Protein AF-A0A4Y9QRP1-F1 (afdb_monomer)

Solvent-accessible surface area (backbone atoms only — not comparable to full-atom values): 5212 Å² total; per-residue (Å²): 133,82,78,76,77,72,73,51,68,66,58,58,52,50,52,53,52,46,52,51,50,36,51,51,28,51,50,51,19,53,52,24,44,49,48,22,54,42,27,75,75,46,73,35,66,85,55,92,62,79,80,53,78,89,50,36,82,82,44,67,90,49,55,58,44,53,49,57,22,51,49,26,43,54,51,17,52,50,26,51,52,52,30,52,51,43,55,54,52,61,72,78,106

Foldseek 3Di:
DPPPCPVPVVNVVVLVVLVVLLVVLLVLLVVLLVVLVVLVVPPCVPPPADDDPVCCVVCVVDDRSVVSSVVSNVSSVVSVVVSVVSVVVSVVD

Sequence (93 aa):
MKETQILDPGQKLGKVVVKLAQLLFATFSVLLFLLAYLGNRGLFQDWNIKIEPEFSWFLSSYQPHQVVTLFCIIAGIKFLLLLGIMVWIDRDI

Mean predicted aligned error: 7.78 Å

Organism: NCBI:txid2562278

pLDDT: mean 85.37, std 12.63, range [41.25, 97.0]

Secondary structure (DSSP, 8-state):
--------HHHHHHHHHHHHHHHHHHHHHHHHHHHHHHHHTTTTTT------GGGHHHHTTS-HHHHHHHHHHHHHHHHHHHHHHHHHHHHH-

Structure (mmCIF, N/CA/C/O backbone):
data_AF-A0A4Y9QRP1-F1
#
_entry.id   AF-A0A4Y9QRP1-F1
#
loop_
_atom_site.group_PDB
_atom_site.id
_atom_site.type_symbol
_atom_site.label_atom_id
_atom_site.label_alt_id
_atom_site.label_comp_id
_atom_site.label_asym_id
_atom_site.label_entity_id
_atom_site.label_seq_id
_atom_site.pdbx_PDB_ins_code
_atom_site.Cartn_x
_atom_site.Cartn_y
_atom_site.Cartn_z
_atom_site.occupancy
_atom_site.B_iso_or_equiv
_atom_site.auth_seq_id
_atom_site.auth_comp_id
_atom_site.auth_asym_id
_atom_site.auth_atom_id
_atom_site.pdbx_PDB_model_num
ATOM 1 N N . MET A 1 1 ? 22.354 7.144 -41.712 1.00 41.25 1 MET A N 1
ATOM 2 C CA . MET A 1 1 ? 22.928 6.201 -40.731 1.00 41.25 1 MET A CA 1
ATOM 3 C C . MET A 1 1 ? 21.825 5.849 -39.751 1.00 41.25 1 MET A C 1
ATOM 5 O O . MET A 1 1 ? 21.461 6.689 -38.946 1.00 41.25 1 MET A O 1
ATOM 9 N N . LYS A 1 2 ? 21.191 4.681 -39.903 1.00 43.28 2 LYS A N 1
ATOM 10 C CA . LYS A 1 2 ? 20.298 4.154 -38.867 1.00 43.28 2 LYS A CA 1
ATOM 11 C C . LYS A 1 2 ? 21.224 3.582 -37.807 1.00 43.28 2 LYS A C 1
ATOM 13 O O . LYS A 1 2 ? 21.767 2.503 -38.023 1.00 43.28 2 LYS A O 1
ATOM 18 N N . GLU A 1 3 ? 21.482 4.349 -36.751 1.00 45.34 3 GLU A N 1
ATOM 19 C CA . GLU A 1 3 ? 22.059 3.789 -35.536 1.00 45.34 3 GLU A CA 1
ATOM 20 C C . GLU A 1 3 ? 21.195 2.595 -35.163 1.00 45.34 3 GLU A C 1
ATOM 22 O O . GLU A 1 3 ? 19.999 2.706 -34.888 1.00 45.34 3 GLU A O 1
ATOM 27 N N . THR A 1 4 ? 21.794 1.420 -35.253 1.00 46.84 4 THR A N 1
ATOM 28 C CA . THR A 1 4 ? 21.316 0.247 -34.560 1.00 46.84 4 THR A CA 1
ATOM 29 C C . THR A 1 4 ? 21.254 0.627 -33.087 1.00 46.84 4 THR A C 1
ATOM 31 O O . THR A 1 4 ? 22.257 0.539 -32.384 1.00 46.84 4 THR A O 1
ATOM 34 N N . GLN A 1 5 ? 20.075 1.050 -32.623 1.00 51.94 5 GLN A N 1
ATOM 35 C CA . GLN A 1 5 ? 19.638 0.814 -31.255 1.00 51.94 5 GLN A CA 1
ATOM 36 C C . GLN A 1 5 ? 19.677 -0.702 -31.063 1.00 51.94 5 GLN A C 1
ATOM 38 O O . GLN A 1 5 ? 18.674 -1.407 -31.181 1.00 51.94 5 GLN A O 1
ATOM 43 N N . ILE A 1 6 ? 20.874 -1.229 -30.826 1.00 55.06 6 ILE A N 1
ATOM 44 C CA . ILE A 1 6 ? 21.041 -2.481 -30.120 1.00 55.06 6 ILE A CA 1
ATOM 45 C C . ILE A 1 6 ? 20.490 -2.143 -28.738 1.00 55.06 6 ILE A C 1
ATOM 47 O O . ILE A 1 6 ? 21.207 -1.613 -27.900 1.00 55.06 6 ILE A O 1
ATOM 51 N N . LEU A 1 7 ? 19.172 -2.298 -28.555 1.00 56.47 7 LEU A N 1
ATOM 52 C CA . LEU A 1 7 ? 18.559 -2.224 -27.237 1.00 56.47 7 LEU A CA 1
ATOM 53 C C . LEU A 1 7 ? 19.306 -3.244 -26.393 1.00 56.47 7 LEU A C 1
ATOM 55 O O . LEU A 1 7 ? 19.157 -4.450 -26.625 1.00 56.47 7 LEU A O 1
ATOM 59 N N . ASP A 1 8 ? 20.116 -2.741 -25.471 1.00 69.69 8 ASP A N 1
ATOM 60 C CA . ASP A 1 8 ? 20.918 -3.559 -24.588 1.00 69.69 8 ASP A CA 1
ATOM 61 C C . ASP A 1 8 ? 19.956 -4.520 -23.868 1.00 69.69 8 ASP A C 1
ATOM 63 O O . ASP A 1 8 ? 18.958 -4.063 -23.288 1.00 69.69 8 ASP A O 1
ATOM 67 N N . PRO A 1 9 ? 20.145 -5.849 -23.946 1.00 73.88 9 PRO A N 1
ATOM 68 C CA . PRO A 1 9 ? 19.232 -6.809 -23.329 1.00 73.88 9 PRO A CA 1
ATOM 69 C C . PRO A 1 9 ? 18.973 -6.502 -21.847 1.00 73.88 9 PRO A C 1
ATOM 71 O O . PRO A 1 9 ? 17.864 -6.727 -21.358 1.00 73.88 9 PRO A O 1
ATOM 74 N N . GLY A 1 10 ? 19.958 -5.907 -21.162 1.00 76.75 10 GLY A N 1
ATOM 75 C CA . GLY A 1 10 ? 19.835 -5.421 -19.789 1.00 76.75 10 GLY A CA 1
ATOM 76 C C . GLY A 1 10 ? 18.804 -4.302 -19.607 1.00 76.75 10 GLY A C 1
ATOM 77 O O . GLY A 1 10 ? 18.037 -4.340 -18.647 1.00 76.75 10 GLY A O 1
ATOM 78 N N . GLN A 1 11 ? 18.702 -3.354 -20.543 1.00 78.69 11 GLN A N 1
ATOM 79 C CA . GLN A 1 11 ? 17.703 -2.277 -20.488 1.00 78.69 11 GLN A CA 1
ATOM 80 C C . GLN A 1 11 ? 16.281 -2.814 -20.691 1.00 78.69 11 GLN A C 1
ATOM 82 O O . GLN A 1 11 ? 15.360 -2.436 -19.965 1.00 78.69 11 GLN A O 1
ATOM 87 N N . LYS A 1 12 ? 16.094 -3.761 -21.622 1.00 81.50 12 LYS A N 1
ATOM 88 C CA . LYS A 1 12 ? 14.798 -4.438 -21.818 1.00 81.50 12 LYS A CA 1
ATOM 89 C C . LYS A 1 12 ? 14.367 -5.204 -20.569 1.00 81.50 12 LYS A C 1
ATOM 91 O O . LYS A 1 12 ? 13.205 -5.116 -20.174 1.00 81.50 12 LYS A O 1
ATOM 96 N N . LEU A 1 13 ? 15.293 -5.934 -19.945 1.00 83.94 13 LEU A N 1
ATOM 97 C CA . LEU A 1 13 ? 15.019 -6.685 -18.723 1.00 83.94 13 LEU A CA 1
ATOM 98 C C . LEU A 1 13 ? 14.674 -5.744 -17.557 1.00 83.94 13 LEU A C 1
ATOM 100 O O . LEU A 1 13 ? 13.680 -5.965 -16.868 1.00 83.94 13 LEU A O 1
ATOM 104 N N . GLY A 1 14 ? 15.438 -4.659 -17.389 1.00 86.06 14 GLY A N 1
ATOM 105 C CA . GLY A 1 14 ? 15.181 -3.630 -16.379 1.00 86.06 14 GLY A CA 1
ATOM 106 C C . GLY A 1 14 ? 13.792 -3.010 -16.523 1.00 86.06 14 GLY A C 1
ATOM 107 O O . GLY A 1 14 ? 13.050 -2.930 -15.545 1.00 86.06 14 GLY A O 1
ATOM 108 N N . LYS A 1 15 ? 13.380 -2.684 -17.753 1.00 88.44 15 LYS A N 1
ATOM 109 C CA . LYS A 1 15 ? 12.043 -2.142 -18.028 1.00 88.44 15 LYS A CA 1
ATOM 110 C C . LYS A 1 15 ? 10.928 -3.116 -17.639 1.00 88.44 15 LYS A C 1
ATOM 112 O O . LYS A 1 15 ? 9.950 -2.718 -17.012 1.00 88.44 15 LYS A O 1
ATOM 117 N N . VAL A 1 16 ? 11.084 -4.407 -17.945 1.00 91.19 16 VAL A N 1
ATOM 118 C CA . VAL A 1 16 ? 10.117 -5.445 -17.543 1.00 91.19 16 VAL A CA 1
ATOM 119 C C . VAL A 1 16 ? 10.021 -5.555 -16.020 1.00 91.19 16 VAL A C 1
ATOM 121 O O . 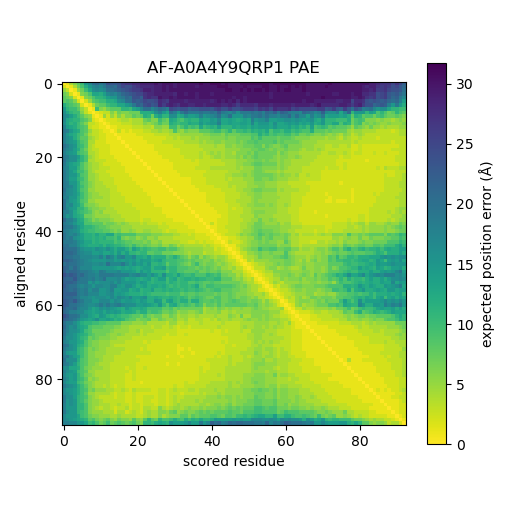VAL A 1 16 ? 8.915 -5.594 -15.483 1.00 91.19 16 VAL A O 1
ATOM 124 N N . VAL A 1 17 ? 11.154 -5.548 -15.313 1.00 91.25 17 VAL A N 1
ATOM 125 C CA . VAL A 1 17 ? 11.181 -5.595 -13.842 1.00 91.25 17 VAL A CA 1
ATOM 126 C C . VAL A 1 17 ? 10.472 -4.382 -13.239 1.00 91.25 17 VAL A C 1
ATOM 128 O O . VAL A 1 17 ? 9.648 -4.542 -12.340 1.00 91.25 17 VAL A O 1
ATOM 131 N N . VAL A 1 18 ? 10.722 -3.182 -13.767 1.00 92.50 18 VAL A N 1
ATOM 132 C CA . VAL A 1 18 ? 10.056 -1.959 -13.299 1.00 92.50 18 VAL A CA 1
ATOM 133 C C . VAL A 1 18 ? 8.549 -2.024 -13.549 1.00 92.50 18 VAL A C 1
ATOM 135 O O . VAL A 1 18 ? 7.772 -1.716 -12.646 1.00 92.50 18 VAL A O 1
ATOM 138 N N . LYS A 1 19 ? 8.102 -2.504 -14.717 1.00 93.31 19 LYS A N 1
ATOM 139 C CA . LYS A 1 19 ? 6.669 -2.705 -14.995 1.00 93.31 19 LYS A CA 1
ATOM 140 C C . LYS A 1 19 ? 6.018 -3.720 -14.052 1.00 93.31 19 LYS A C 1
ATOM 142 O O . LYS A 1 19 ? 4.901 -3.485 -13.592 1.00 93.31 19 LYS A O 1
ATOM 147 N N . LEU A 1 20 ? 6.703 -4.816 -13.725 1.00 94.31 20 LEU A N 1
ATOM 148 C CA . LEU A 1 20 ? 6.211 -5.796 -12.751 1.00 94.31 20 LEU A CA 1
ATOM 149 C C . LEU A 1 20 ? 6.105 -5.191 -11.345 1.00 94.31 20 LEU A C 1
ATOM 151 O O . LEU A 1 20 ? 5.095 -5.387 -10.672 1.00 94.31 20 LEU A O 1
ATOM 155 N N . ALA A 1 21 ? 7.095 -4.402 -10.922 1.00 93.06 21 ALA A N 1
ATOM 156 C CA . ALA A 1 21 ? 7.046 -3.688 -9.649 1.00 93.06 21 ALA A CA 1
ATOM 157 C C . ALA A 1 21 ? 5.886 -2.676 -9.602 1.00 93.06 21 ALA A C 1
ATOM 159 O O . ALA A 1 21 ? 5.147 -2.641 -8.618 1.00 93.06 21 ALA A O 1
ATOM 160 N N . GLN A 1 22 ? 5.667 -1.907 -10.678 1.00 94.38 22 GLN A N 1
ATOM 161 C CA . GLN A 1 22 ? 4.526 -0.988 -10.802 1.00 94.38 22 GLN A CA 1
ATOM 162 C C . GLN A 1 22 ? 3.191 -1.731 -10.657 1.00 94.38 22 GLN A C 1
ATOM 164 O O . GLN A 1 22 ? 2.328 -1.293 -9.897 1.00 94.38 22 GLN A O 1
ATOM 169 N N . LEU A 1 23 ? 3.030 -2.870 -11.341 1.00 96.50 23 LEU A N 1
ATOM 170 C CA . LEU A 1 23 ? 1.817 -3.686 -11.259 1.00 96.50 23 LEU A CA 1
ATOM 171 C C . LEU A 1 23 ? 1.570 -4.198 -9.833 1.00 96.50 23 LEU A C 1
ATOM 173 O O . LEU A 1 23 ? 0.445 -4.123 -9.332 1.00 96.50 23 LEU A O 1
ATOM 177 N N . LEU A 1 24 ? 2.616 -4.690 -9.167 1.00 95.56 24 LEU A N 1
ATOM 178 C CA . LEU A 1 24 ? 2.523 -5.168 -7.789 1.00 95.56 24 LEU A CA 1
ATOM 179 C C . LEU A 1 24 ? 2.137 -4.037 -6.833 1.00 95.56 24 LEU A C 1
ATOM 181 O O . LEU A 1 24 ? 1.201 -4.198 -6.053 1.00 95.56 24 LEU A O 1
ATOM 185 N N . PHE A 1 25 ? 2.789 -2.875 -6.919 1.00 95.25 25 PHE A N 1
ATOM 186 C CA . PHE A 1 25 ? 2.464 -1.730 -6.065 1.00 95.25 25 PHE A CA 1
ATOM 187 C C . PHE A 1 25 ? 1.050 -1.201 -6.301 1.00 95.25 25 PHE A C 1
ATOM 189 O O . PHE A 1 25 ? 0.352 -0.906 -5.330 1.00 95.25 25 PHE A O 1
ATOM 196 N N . ALA A 1 26 ? 0.594 -1.143 -7.555 1.00 95.00 26 ALA A N 1
ATOM 197 C CA . ALA A 1 26 ? -0.783 -0.773 -7.877 1.00 95.00 26 ALA A CA 1
ATOM 198 C C . ALA A 1 26 ? -1.774 -1.741 -7.221 1.00 95.00 26 ALA A C 1
ATOM 200 O O . ALA A 1 26 ? -2.713 -1.320 -6.547 1.00 95.00 26 ALA A O 1
ATOM 201 N N . THR A 1 27 ? -1.525 -3.043 -7.370 1.00 96.88 27 THR A N 1
ATOM 202 C CA . THR A 1 27 ? -2.396 -4.097 -6.842 1.00 96.88 27 THR A CA 1
ATOM 203 C C . THR A 1 27 ? -2.454 -4.054 -5.316 1.00 96.88 27 THR A C 1
ATOM 205 O O . THR A 1 27 ? -3.544 -4.044 -4.746 1.00 96.88 27 THR A O 1
ATOM 208 N N . PHE A 1 28 ? -1.305 -3.957 -4.639 1.00 94.94 28 PHE A N 1
ATOM 209 C CA . PHE A 1 28 ? -1.262 -3.848 -3.179 1.00 94.94 28 PHE A CA 1
ATOM 210 C C . PHE A 1 28 ? -1.932 -2.577 -2.670 1.00 94.94 28 PHE A C 1
ATOM 212 O O . PHE A 1 28 ? -2.658 -2.632 -1.681 1.00 94.94 28 PHE A O 1
ATOM 219 N N . SER A 1 29 ? -1.746 -1.449 -3.357 1.00 96.75 29 SER A N 1
ATOM 220 C CA . SER A 1 29 ? -2.417 -0.203 -2.995 1.00 96.75 29 SER A CA 1
ATOM 221 C C . SER A 1 29 ? -3.940 -0.347 -3.057 1.00 96.75 29 SER A C 1
ATOM 223 O O . SER A 1 29 ? -4.625 -0.048 -2.079 1.00 96.75 29 SER A O 1
ATOM 225 N N . VAL A 1 30 ? -4.473 -0.891 -4.157 1.00 96.75 30 VAL A N 1
ATOM 226 C CA . VAL A 1 30 ? -5.917 -1.129 -4.320 1.00 96.75 30 VAL A CA 1
ATOM 227 C C . VAL A 1 30 ? -6.449 -2.078 -3.249 1.00 96.75 30 VAL A C 1
ATOM 229 O O . VAL A 1 30 ? -7.469 -1.783 -2.630 1.00 96.75 30 VAL A O 1
ATOM 232 N N . LEU A 1 31 ? -5.752 -3.187 -2.984 1.00 97.00 31 LEU A N 1
ATOM 233 C CA . LEU A 1 31 ? -6.152 -4.142 -1.948 1.00 97.00 31 LEU A CA 1
ATOM 234 C C . LEU A 1 31 ? -6.188 -3.501 -0.557 1.00 97.00 31 LEU A C 1
ATOM 236 O O . LEU A 1 31 ? -7.120 -3.742 0.205 1.00 97.00 31 LEU A O 1
ATOM 240 N N . LEU A 1 32 ? -5.216 -2.651 -0.229 1.00 96.19 32 LEU A N 1
ATOM 241 C CA . LEU A 1 32 ? -5.165 -1.961 1.060 1.00 96.19 32 LEU A CA 1
ATOM 242 C C . LEU A 1 32 ? -6.258 -0.904 1.201 1.00 96.19 32 LEU A C 1
ATOM 244 O O . LEU A 1 32 ? -6.867 -0.807 2.265 1.00 96.19 32 LEU A O 1
ATOM 248 N N . PHE A 1 33 ? -6.562 -0.153 0.142 1.00 96.06 33 PHE A N 1
ATOM 249 C CA . PHE A 1 33 ? -7.698 0.768 0.159 1.00 96.06 33 PHE A CA 1
ATOM 250 C C . PHE A 1 33 ? -9.036 0.031 0.244 1.00 96.06 33 PHE A C 1
ATOM 252 O O . PHE A 1 33 ? -9.937 0.487 0.946 1.00 96.06 33 PHE A O 1
ATOM 259 N N . LEU A 1 34 ? -9.158 -1.133 -0.398 1.00 96.12 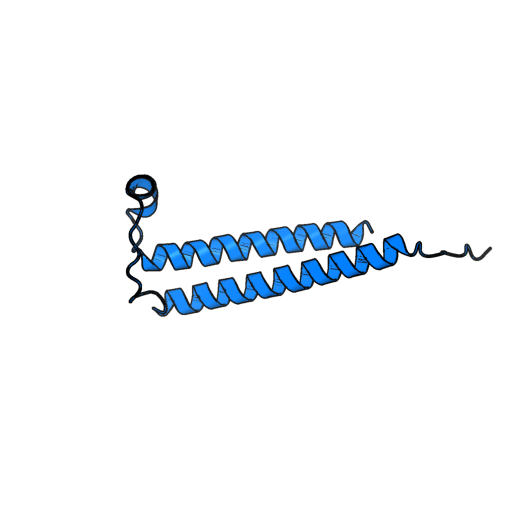34 LEU A N 1
ATOM 260 C CA . LEU A 1 34 ? -10.328 -1.995 -0.260 1.00 96.12 34 LEU A CA 1
ATOM 261 C C . LEU A 1 34 ? -10.471 -2.518 1.177 1.00 96.12 34 LEU A C 1
ATOM 263 O O . LEU A 1 34 ? -11.560 -2.458 1.744 1.00 96.12 34 LEU A O 1
ATOM 267 N N . LEU A 1 35 ? -9.379 -2.972 1.797 1.00 94.56 35 LEU A N 1
ATOM 268 C CA . LEU A 1 35 ? -9.369 -3.390 3.201 1.00 94.56 35 LEU A CA 1
ATOM 269 C C . LEU A 1 35 ? -9.694 -2.233 4.144 1.00 94.56 35 LEU A C 1
ATOM 271 O O . LEU A 1 35 ? -10.445 -2.428 5.092 1.00 94.56 35 LEU A O 1
ATOM 275 N N . ALA A 1 36 ? -9.198 -1.027 3.873 1.00 94.50 36 ALA A N 1
ATOM 276 C CA . ALA A 1 36 ? -9.561 0.161 4.636 1.00 94.50 36 ALA A CA 1
ATOM 277 C C . ALA A 1 36 ? -11.056 0.492 4.498 1.00 94.50 36 ALA A C 1
ATOM 279 O O . ALA A 1 36 ? -11.725 0.784 5.488 1.00 94.50 36 ALA A O 1
ATOM 280 N N . TYR A 1 37 ? -11.607 0.395 3.284 1.00 93.75 37 TYR A N 1
ATOM 281 C CA . TYR A 1 37 ? -13.034 0.588 3.037 1.00 93.75 37 TYR A CA 1
ATOM 282 C C . TYR A 1 37 ? -13.887 -0.422 3.816 1.00 93.75 37 TYR A C 1
ATOM 284 O O . TYR A 1 37 ? -14.834 -0.035 4.501 1.00 93.75 37 TYR A O 1
ATOM 292 N N . LEU A 1 38 ? -13.533 -1.709 3.753 1.00 93.75 38 LEU A N 1
ATOM 293 C CA . LEU A 1 38 ? -14.219 -2.764 4.501 1.00 93.75 38 LEU A CA 1
ATOM 294 C C . LEU A 1 38 ? -14.014 -2.616 6.017 1.00 93.75 38 LEU A C 1
ATOM 296 O O . LEU A 1 38 ? -14.950 -2.822 6.785 1.00 93.75 38 LEU A O 1
ATOM 300 N N . GLY A 1 39 ? -12.831 -2.189 6.454 1.00 90.06 39 GLY A N 1
ATOM 301 C CA . GLY A 1 39 ? -12.532 -1.850 7.845 1.00 90.06 39 GLY A CA 1
ATOM 302 C C . GLY A 1 39 ? -13.473 -0.776 8.385 1.00 90.06 39 GLY A C 1
ATOM 303 O O . GLY A 1 39 ? -14.070 -0.961 9.443 1.00 90.06 39 GLY A O 1
ATOM 304 N N . ASN A 1 40 ? -13.720 0.278 7.602 1.00 87.69 40 ASN A N 1
ATOM 305 C CA . ASN A 1 40 ? -14.686 1.327 7.938 1.00 87.69 40 ASN A CA 1
ATOM 306 C C . ASN A 1 40 ? -16.149 0.835 7.940 1.00 87.69 40 ASN A C 1
ATOM 308 O O . ASN A 1 40 ? -17.008 1.432 8.582 1.00 87.69 40 ASN A O 1
ATOM 312 N N . ARG A 1 41 ? -16.445 -0.267 7.237 1.00 91.62 41 ARG A N 1
ATOM 313 C CA . ARG A 1 41 ? -17.739 -0.975 7.300 1.00 91.62 41 ARG A CA 1
ATOM 314 C C . ARG A 1 41 ? -17.846 -1.943 8.481 1.00 91.62 41 ARG A C 1
ATOM 316 O O . ARG A 1 41 ? -18.899 -2.546 8.651 1.00 91.62 41 ARG A O 1
ATOM 323 N N . GLY A 1 42 ? -16.793 -2.083 9.281 1.00 89.19 42 GLY A N 1
ATOM 324 C CA . GLY A 1 42 ? -16.784 -2.911 10.479 1.00 89.19 42 GLY A CA 1
ATOM 325 C C . GLY A 1 42 ? -16.076 -4.257 10.338 1.00 89.19 42 GLY A C 1
ATOM 326 O O . GLY A 1 42 ? -16.155 -5.055 11.262 1.00 89.19 42 GLY A O 1
ATOM 327 N N . LEU A 1 43 ? -15.335 -4.513 9.248 1.00 89.69 43 LEU A N 1
ATOM 328 C CA . LEU A 1 43 ? -14.628 -5.791 9.030 1.00 89.69 43 LEU A CA 1
ATOM 329 C C . LEU A 1 43 ? -13.728 -6.206 10.210 1.00 89.69 43 LEU A C 1
ATOM 331 O O . LEU A 1 43 ? -13.565 -7.392 10.479 1.00 89.69 43 LEU A O 1
ATOM 335 N N . PHE A 1 44 ? -13.141 -5.231 10.908 1.00 87.38 44 PHE A N 1
ATOM 336 C CA . PHE A 1 44 ? -12.216 -5.462 12.019 1.00 87.38 44 PHE A CA 1
ATOM 337 C C . PHE A 1 44 ? -12.851 -5.251 13.403 1.00 87.38 44 PHE A C 1
ATOM 339 O O . PHE A 1 44 ? -12.123 -5.215 14.390 1.00 87.38 44 PHE A O 1
ATOM 346 N N . GLN A 1 45 ? -14.174 -5.070 13.506 1.00 84.75 45 GLN A N 1
ATOM 347 C CA . GLN A 1 45 ? -14.832 -4.787 14.793 1.00 84.75 45 GLN A CA 1
ATOM 348 C C . GLN A 1 45 ? -14.686 -5.932 15.799 1.00 84.75 45 GLN A C 1
ATOM 350 O O . GLN A 1 45 ? -14.480 -5.669 16.981 1.00 84.75 45 GLN A O 1
ATOM 355 N N . ASP A 1 46 ? -14.706 -7.176 15.322 1.00 86.69 46 ASP A N 1
ATOM 356 C CA . ASP A 1 46 ? -14.579 -8.371 16.164 1.00 86.69 46 ASP A CA 1
ATOM 357 C C . ASP A 1 46 ? -13.119 -8.766 16.444 1.00 86.69 46 ASP A C 1
ATOM 359 O O . ASP A 1 46 ? -12.846 -9.751 17.134 1.00 86.69 46 ASP A O 1
ATOM 363 N N . TRP A 1 47 ? -12.145 -8.032 15.899 1.00 85.06 47 TRP A N 1
ATOM 364 C CA . TRP A 1 47 ? -10.739 -8.341 16.124 1.00 85.06 47 TRP A CA 1
ATOM 365 C C . TRP A 1 47 ? -10.301 -7.891 17.518 1.00 85.06 47 TRP A C 1
ATOM 367 O O . TRP A 1 47 ? -10.380 -6.716 17.875 1.00 85.06 47 TRP A O 1
ATOM 377 N N . ASN A 1 48 ? -9.753 -8.829 18.291 1.00 80.88 48 ASN A N 1
ATOM 378 C CA . ASN A 1 48 ? -9.174 -8.550 19.602 1.00 80.88 48 ASN A CA 1
ATOM 379 C C . ASN A 1 48 ? -7.784 -7.905 19.462 1.00 80.88 48 ASN A C 1
ATOM 381 O O . ASN A 1 48 ? -6.750 -8.556 19.630 1.00 80.88 48 ASN A O 1
ATOM 385 N N . ILE A 1 49 ? -7.766 -6.625 19.098 1.00 79.75 49 ILE A N 1
ATOM 386 C CA . ILE A 1 49 ? -6.546 -5.844 18.884 1.00 79.75 49 ILE A CA 1
ATOM 387 C C . ILE A 1 49 ? -6.140 -5.202 20.210 1.00 79.75 49 ILE A C 1
ATOM 389 O O . ILE A 1 49 ? -6.843 -4.342 20.743 1.00 79.75 49 ILE A O 1
ATOM 393 N N . LYS A 1 50 ? -4.982 -5.602 20.737 1.00 79.94 50 LYS A N 1
ATOM 394 C CA . LYS A 1 50 ? -4.372 -4.974 21.912 1.00 79.94 50 LYS A CA 1
ATOM 395 C C . LYS A 1 50 ? -3.429 -3.870 21.457 1.00 79.94 50 LYS A C 1
ATOM 397 O O . LYS A 1 50 ? -2.521 -4.126 20.673 1.00 79.94 50 LYS A O 1
ATOM 402 N N . ILE A 1 51 ? -3.649 -2.654 21.949 1.00 77.88 51 ILE A N 1
ATOM 403 C CA . ILE A 1 51 ? -2.754 -1.530 21.680 1.00 77.88 51 ILE A CA 1
ATOM 404 C C . ILE A 1 51 ? -1.614 -1.553 22.703 1.00 77.88 51 ILE A C 1
ATOM 406 O O . ILE A 1 51 ? -1.845 -1.488 23.909 1.00 77.88 51 ILE A O 1
ATOM 410 N N . GLU A 1 52 ? -0.397 -1.614 22.170 1.00 82.50 52 GLU A N 1
ATOM 411 C CA . GLU A 1 52 ? 0.873 -1.276 22.816 1.00 82.50 52 GLU A CA 1
ATOM 412 C C . GLU A 1 52 ? 0.777 -0.114 23.826 1.00 82.50 52 GLU A C 1
ATOM 414 O O . GLU A 1 52 ? 0.467 0.981 23.344 1.00 82.50 52 GLU A O 1
ATOM 419 N N . PRO A 1 53 ? 1.058 -0.215 25.144 1.00 78.06 53 PRO A N 1
ATOM 420 C CA . PRO A 1 53 ? 1.052 0.963 26.022 1.00 78.06 53 PRO A CA 1
ATOM 421 C C . PRO A 1 53 ? 1.970 2.087 25.520 1.00 78.06 53 PRO A C 1
ATOM 423 O O . PRO A 1 53 ? 1.650 3.264 25.664 1.00 78.06 53 PRO A O 1
ATOM 426 N N . GLU A 1 54 ? 3.068 1.731 24.856 1.00 83.44 54 GLU A N 1
ATOM 427 C CA . GLU A 1 54 ? 4.037 2.657 24.258 1.00 83.44 54 GLU A CA 1
ATOM 428 C C . GLU A 1 54 ? 3.436 3.509 23.128 1.00 83.44 54 GLU A C 1
ATOM 430 O O . GLU A 1 54 ? 3.811 4.664 22.932 1.00 83.44 54 GLU A O 1
ATOM 435 N N . PHE A 1 55 ? 2.439 2.974 22.422 1.00 77.44 55 PHE A N 1
ATOM 436 C CA . PHE A 1 55 ? 1.734 3.656 21.336 1.00 77.44 55 PHE A CA 1
ATOM 437 C C . PHE A 1 55 ? 0.415 4.291 21.793 1.00 77.44 55 PHE A C 1
ATOM 439 O O . PHE A 1 55 ? -0.251 4.972 21.008 1.00 77.44 55 PHE A O 1
ATOM 446 N N . SER A 1 56 ? 0.042 4.106 23.064 1.00 75.50 56 SER A N 1
ATOM 447 C CA . SER A 1 56 ? -1.231 4.577 23.612 1.00 75.50 56 SER A CA 1
ATOM 448 C C . SER A 1 56 ? -1.374 6.096 23.562 1.00 75.50 56 SER A C 1
ATOM 450 O O . SER A 1 56 ? -2.470 6.576 23.310 1.00 75.50 56 SER A O 1
ATOM 452 N N . TRP A 1 57 ? -0.295 6.871 23.713 1.00 81.56 57 TRP A N 1
ATOM 453 C CA . TRP A 1 57 ? -0.381 8.336 23.684 1.00 81.56 57 TRP A CA 1
ATOM 454 C C . TRP A 1 57 ? -0.894 8.856 22.329 1.00 81.56 57 TRP A C 1
ATOM 456 O O . TRP A 1 57 ? -1.781 9.706 22.290 1.00 81.56 57 TRP A O 1
ATOM 466 N N . PHE A 1 58 ? -0.402 8.283 21.226 1.00 79.56 58 PHE A N 1
ATOM 467 C CA . PHE A 1 58 ? -0.772 8.652 19.858 1.00 79.56 58 PHE A CA 1
ATOM 468 C C . PHE A 1 58 ? -2.095 8.009 19.412 1.00 79.56 58 PHE A C 1
ATOM 470 O O . PHE A 1 58 ? -2.869 8.617 18.675 1.00 79.56 58 PHE A O 1
ATOM 477 N N . LEU A 1 59 ? -2.372 6.784 19.871 1.00 81.50 59 LEU A N 1
ATOM 478 C CA . LEU A 1 59 ? -3.548 6.008 19.467 1.00 81.50 59 LEU A CA 1
ATOM 479 C C . LEU A 1 59 ? -4.732 6.115 20.441 1.00 81.50 59 LEU A C 1
ATOM 481 O O . LEU A 1 59 ? -5.785 5.553 20.161 1.00 81.50 59 LEU A O 1
ATOM 485 N N . SER A 1 60 ? -4.598 6.857 21.545 1.00 73.94 60 SER A N 1
ATOM 486 C CA . SER A 1 60 ? -5.613 7.003 22.609 1.00 73.94 60 SER A CA 1
ATOM 487 C C . SER A 1 60 ? -6.975 7.488 22.114 1.00 73.94 60 SER A C 1
ATOM 489 O O . SER A 1 60 ? -7.998 7.168 22.712 1.00 73.94 60 SER A O 1
ATOM 491 N N . SER A 1 61 ? -6.993 8.259 21.025 1.00 80.50 61 SER A N 1
ATOM 492 C CA . SER A 1 61 ? -8.217 8.808 20.432 1.00 80.50 61 SER A CA 1
ATOM 493 C C . SER A 1 61 ? -8.902 7.856 19.444 1.00 80.50 61 SER A C 1
ATOM 495 O O . SER A 1 61 ? -9.996 8.161 18.975 1.00 80.50 61 SER A O 1
ATOM 497 N N . TYR A 1 62 ? -8.279 6.721 19.112 1.00 79.19 62 TYR A N 1
ATOM 498 C CA . TYR A 1 62 ? -8.769 5.783 18.104 1.00 79.19 62 TYR A CA 1
ATOM 499 C C . TYR A 1 62 ? -9.184 4.457 18.733 1.00 79.19 62 TYR A C 1
ATOM 501 O O . TYR A 1 62 ? -8.487 3.889 19.573 1.00 79.19 62 TYR A O 1
ATOM 509 N N . GLN A 1 63 ? -10.307 3.911 18.272 1.00 83.75 63 GLN A N 1
ATOM 510 C CA . GLN A 1 63 ? -10.679 2.546 18.626 1.00 83.75 63 GLN A CA 1
ATOM 511 C C . GLN A 1 63 ? -9.720 1.551 17.946 1.00 83.75 63 GLN A C 1
ATOM 513 O O . GLN A 1 63 ? -9.279 1.807 16.823 1.00 83.75 63 GLN A O 1
ATOM 518 N N . PRO A 1 64 ? -9.416 0.389 18.553 1.00 81.19 64 PRO A N 1
ATOM 519 C CA . PRO A 1 64 ? -8.417 -0.540 18.016 1.00 81.19 64 PRO A CA 1
ATOM 520 C C . PRO A 1 64 ? -8.642 -0.953 16.550 1.00 81.19 64 PRO A C 1
ATOM 522 O O . PRO A 1 64 ? -7.700 -1.012 15.764 1.00 81.19 64 PRO A O 1
ATOM 525 N N . HIS A 1 65 ? -9.894 -1.146 16.129 1.00 81.44 65 HIS A N 1
ATOM 526 C CA . HIS A 1 65 ? -10.226 -1.464 14.734 1.00 81.44 65 HIS A CA 1
ATOM 527 C C . HIS A 1 65 ? -10.006 -0.285 13.764 1.00 81.44 65 HIS A C 1
ATOM 529 O O . HIS A 1 65 ? -9.689 -0.478 12.585 1.00 81.44 65 HIS A O 1
ATOM 535 N N . GLN A 1 66 ? -10.141 0.952 14.251 1.00 86.38 66 GLN A N 1
ATOM 536 C CA . GLN A 1 66 ? -9.841 2.158 13.478 1.00 86.38 66 GLN A CA 1
ATOM 537 C C . GLN A 1 66 ? -8.334 2.289 13.250 1.00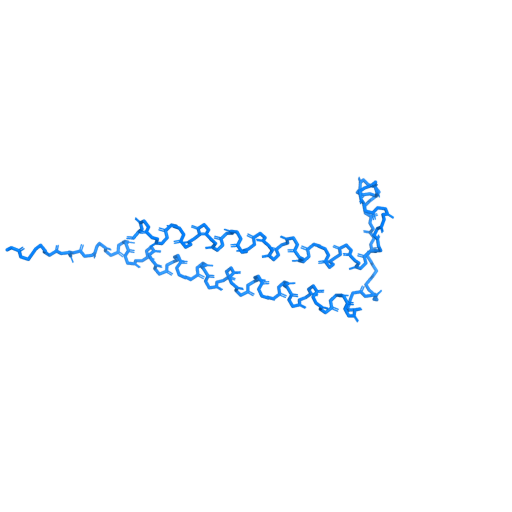 86.38 66 GLN A C 1
ATOM 539 O O . GLN A 1 66 ? -7.928 2.746 12.187 1.00 86.38 66 GLN A O 1
ATOM 544 N N . VAL A 1 67 ? -7.504 1.815 14.187 1.00 88.50 67 VAL A N 1
ATOM 545 C CA . VAL A 1 67 ? -6.040 1.779 14.027 1.00 88.50 67 VAL A CA 1
ATOM 546 C C . VAL A 1 67 ? -5.638 0.894 12.848 1.00 88.50 67 VAL A C 1
ATOM 548 O O . VAL A 1 67 ? -4.823 1.305 12.026 1.00 88.50 67 VAL A O 1
ATOM 551 N N . VAL A 1 68 ? -6.240 -0.291 12.709 1.00 88.88 68 VAL A N 1
ATOM 552 C CA . VAL A 1 68 ? -5.970 -1.191 11.570 1.00 88.88 68 VAL A CA 1
ATOM 553 C C . VAL A 1 68 ? -6.413 -0.557 10.253 1.00 88.88 68 VAL A C 1
ATOM 555 O O . VAL A 1 68 ? -5.695 -0.616 9.254 1.00 88.88 68 VAL A O 1
ATOM 558 N N . THR A 1 69 ? -7.564 0.113 10.260 1.00 91.19 69 THR A N 1
ATOM 559 C CA . THR A 1 69 ? -8.066 0.850 9.093 1.00 91.19 69 THR A CA 1
ATOM 560 C C . THR A 1 69 ? -7.109 1.980 8.699 1.00 91.19 69 THR A C 1
ATOM 562 O O . THR A 1 69 ? -6.732 2.097 7.533 1.00 91.19 69 THR A O 1
ATOM 565 N N . LEU A 1 70 ? -6.645 2.766 9.674 1.00 90.75 70 LEU A N 1
ATOM 566 C CA . LEU A 1 70 ? -5.668 3.836 9.481 1.00 90.75 70 LEU A CA 1
ATOM 567 C C . LEU A 1 70 ? -4.335 3.293 8.949 1.00 90.75 70 LEU A C 1
ATOM 569 O O . LEU A 1 70 ? -3.764 3.859 8.017 1.00 90.75 70 LEU A O 1
ATOM 573 N N . PHE A 1 71 ? -3.864 2.166 9.485 1.00 91.50 71 PHE A N 1
ATOM 574 C CA . PHE A 1 71 ? -2.668 1.485 9.000 1.00 91.50 71 PHE A CA 1
ATOM 575 C C . PHE A 1 71 ? -2.806 1.075 7.529 1.00 91.50 71 PHE A C 1
ATOM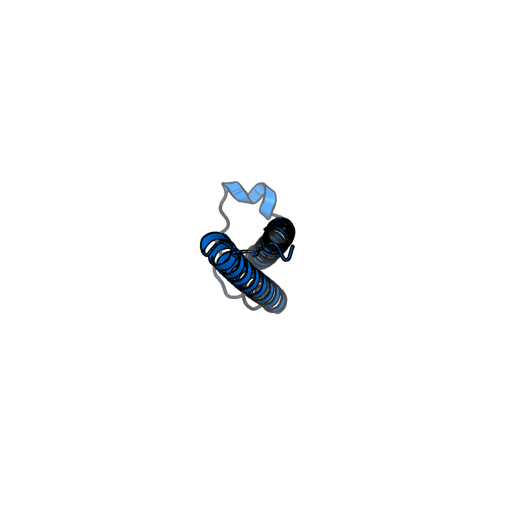 577 O O . PHE A 1 71 ? -1.900 1.343 6.738 1.00 91.50 71 PHE A O 1
ATOM 584 N N . CYS A 1 72 ? -3.948 0.499 7.137 1.00 93.75 72 CYS A N 1
ATOM 585 C CA . CYS A 1 72 ? -4.216 0.129 5.746 1.00 93.75 72 CYS A CA 1
ATOM 586 C C . CYS A 1 72 ? -4.177 1.350 4.816 1.00 93.75 72 CYS A C 1
ATOM 588 O O . CYS A 1 72 ? -3.565 1.284 3.751 1.00 93.75 72 CYS A O 1
ATOM 590 N N . ILE A 1 73 ? -4.753 2.483 5.233 1.00 94.81 73 ILE A N 1
ATOM 591 C CA . ILE A 1 73 ? -4.715 3.741 4.467 1.00 94.81 73 ILE A CA 1
ATOM 592 C C . ILE A 1 73 ? -3.273 4.229 4.296 1.00 94.81 73 ILE A C 1
ATOM 594 O O . ILE A 1 73 ? -2.842 4.501 3.176 1.00 94.81 73 ILE A O 1
ATOM 598 N N . ILE A 1 74 ? -2.506 4.311 5.388 1.00 95.38 74 ILE A N 1
ATOM 599 C CA . ILE A 1 74 ? -1.113 4.780 5.352 1.00 95.38 74 ILE A CA 1
ATOM 600 C C . ILE A 1 74 ? -0.263 3.869 4.459 1.00 95.38 74 ILE A C 1
ATOM 602 O O . ILE A 1 74 ? 0.523 4.359 3.645 1.00 95.38 74 ILE A O 1
ATOM 606 N N . ALA A 1 75 ? -0.424 2.550 4.577 1.00 95.50 75 ALA A N 1
ATOM 607 C CA . ALA A 1 75 ? 0.266 1.588 3.728 1.00 95.50 75 ALA A CA 1
ATOM 608 C C . ALA A 1 75 ? -0.135 1.752 2.250 1.00 95.50 75 ALA A C 1
ATOM 610 O O . ALA A 1 75 ? 0.739 1.811 1.385 1.00 95.50 75 ALA A O 1
ATOM 611 N N . GLY A 1 76 ? -1.430 1.914 1.958 1.00 95.75 76 GLY A N 1
ATOM 612 C CA . GLY A 1 76 ? -1.945 2.143 0.606 1.00 95.75 76 GLY A CA 1
ATOM 613 C C . GLY A 1 76 ? -1.356 3.395 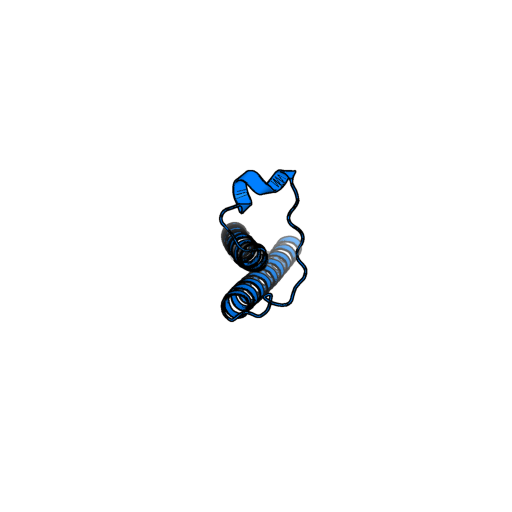-0.051 1.00 95.75 76 GLY A C 1
ATOM 614 O O . GLY A 1 76 ? -0.919 3.332 -1.203 1.00 95.75 76 GLY A O 1
ATOM 615 N N . ILE A 1 77 ? -1.255 4.500 0.699 1.00 96.44 77 ILE A N 1
ATOM 616 C CA . ILE A 1 77 ? -0.610 5.747 0.254 1.00 96.44 77 ILE A CA 1
ATOM 617 C C . ILE A 1 77 ? 0.883 5.527 -0.017 1.00 96.44 77 ILE A C 1
ATOM 619 O O . ILE A 1 77 ? 1.389 5.977 -1.044 1.00 96.44 77 ILE A O 1
ATOM 623 N N . LYS A 1 78 ? 1.601 4.807 0.856 1.00 96.31 78 LYS A N 1
ATOM 624 C CA . LYS A 1 78 ? 3.023 4.490 0.636 1.00 96.31 78 LYS A CA 1
ATOM 625 C C . LYS A 1 78 ? 3.241 3.719 -0.666 1.00 96.31 78 LYS A C 1
ATOM 627 O O . LYS A 1 78 ? 4.172 4.038 -1.401 1.00 96.31 78 LYS A O 1
ATOM 632 N N . PHE A 1 79 ? 2.374 2.761 -0.991 1.00 95.56 79 PHE A N 1
ATOM 633 C CA . PHE A 1 79 ? 2.456 2.050 -2.269 1.00 95.56 79 PHE A CA 1
ATOM 634 C C . PHE A 1 79 ? 2.175 2.952 -3.476 1.00 95.56 79 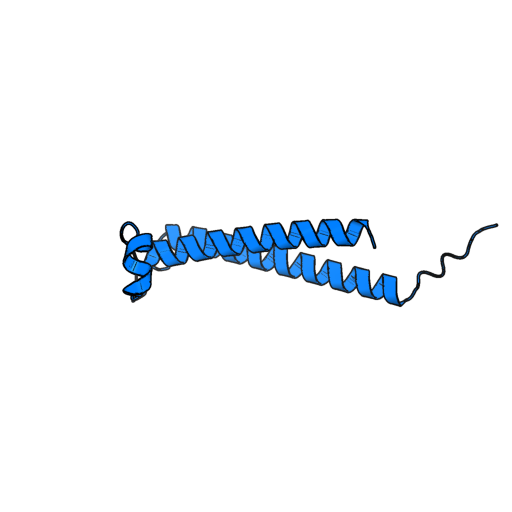PHE A C 1
ATOM 636 O O . PHE A 1 79 ? 2.851 2.802 -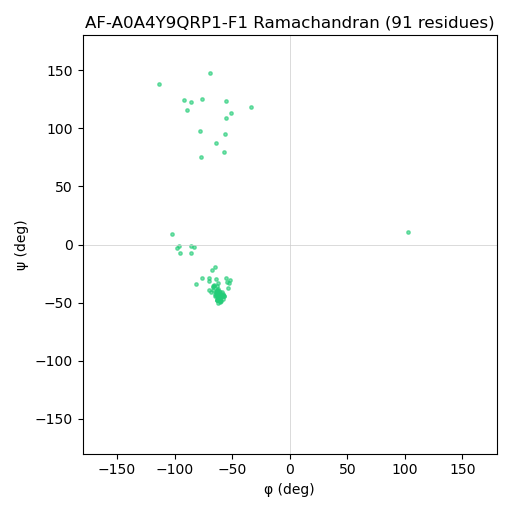4.491 1.00 95.56 79 PHE A O 1
ATOM 643 N N . LEU A 1 80 ? 1.262 3.928 -3.373 1.00 94.75 80 LEU A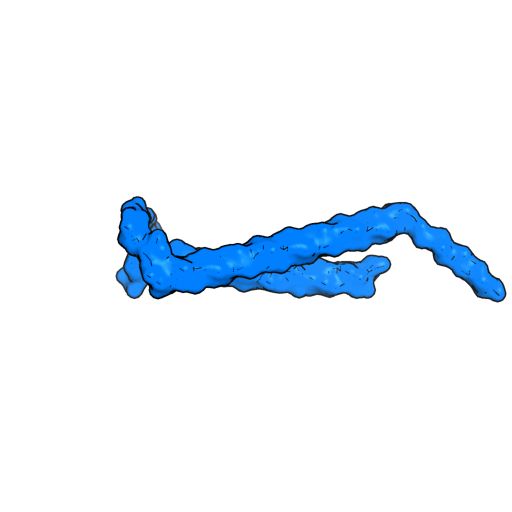 N 1
ATOM 644 C CA . LEU A 1 80 ? 1.074 4.931 -4.434 1.00 94.75 80 LEU A CA 1
ATOM 645 C C . LEU A 1 80 ? 2.320 5.799 -4.632 1.00 94.75 80 LEU A C 1
ATOM 647 O O . LEU A 1 80 ? 2.705 6.061 -5.769 1.00 94.75 80 LEU A O 1
ATOM 651 N N . LEU A 1 81 ? 2.973 6.214 -3.543 1.00 95.81 81 LEU A N 1
ATOM 652 C CA . LEU A 1 81 ? 4.219 6.979 -3.620 1.00 95.81 81 LEU A CA 1
ATOM 653 C C . LEU A 1 81 ? 5.331 6.164 -4.293 1.00 95.81 81 LEU A C 1
ATOM 655 O O . LEU A 1 81 ? 5.991 6.664 -5.202 1.00 95.81 81 LEU A O 1
ATOM 659 N N . LEU A 1 82 ? 5.497 4.896 -3.905 1.00 94.62 82 LEU A N 1
ATOM 660 C CA . LEU A 1 82 ? 6.459 3.987 -4.537 1.00 94.62 82 LEU A CA 1
ATOM 661 C C . LEU A 1 82 ? 6.139 3.746 -6.014 1.00 94.62 82 LEU A C 1
ATOM 663 O O . LEU A 1 82 ? 7.051 3.702 -6.836 1.00 94.62 82 LEU A O 1
ATOM 667 N N . LEU A 1 83 ? 4.860 3.642 -6.374 1.00 93.81 83 LEU A N 1
ATOM 668 C CA . LEU A 1 83 ? 4.438 3.550 -7.767 1.00 93.81 83 LEU A CA 1
ATOM 669 C C . LEU A 1 83 ? 4.823 4.811 -8.547 1.00 93.81 83 LEU A C 1
ATOM 671 O O . LEU A 1 83 ? 5.366 4.695 -9.642 1.00 93.81 83 LEU A O 1
ATOM 675 N N . GLY A 1 84 ? 4.619 6.000 -7.975 1.00 91.94 84 GLY A N 1
ATOM 676 C CA . GLY A 1 84 ? 5.067 7.261 -8.570 1.00 91.94 84 GLY A CA 1
ATOM 677 C C . GLY A 1 84 ? 6.579 7.297 -8.808 1.00 91.94 84 GLY A C 1
ATOM 678 O O . GLY A 1 84 ? 7.019 7.671 -9.894 1.00 91.94 84 GLY A O 1
ATOM 679 N N . ILE A 1 85 ? 7.370 6.825 -7.839 1.00 93.25 85 ILE A N 1
ATOM 680 C CA . ILE A 1 85 ? 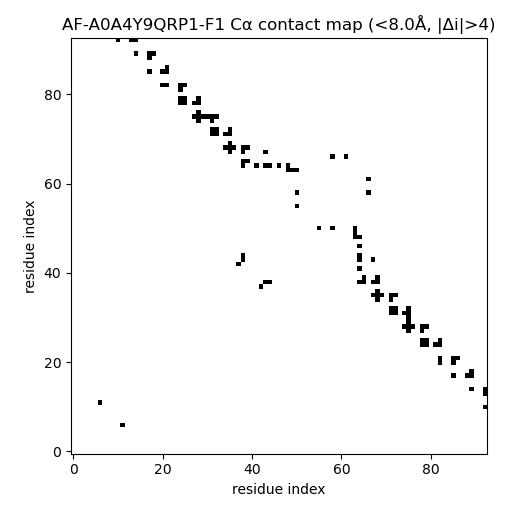8.831 6.695 -7.972 1.00 93.25 85 ILE A CA 1
ATOM 681 C C . ILE A 1 85 ? 9.190 5.715 -9.096 1.00 93.25 85 ILE A C 1
ATOM 683 O O . ILE A 1 85 ? 10.038 6.022 -9.926 1.00 93.25 85 ILE A O 1
ATOM 687 N N . MET A 1 86 ? 8.524 4.561 -9.179 1.00 91.19 86 MET A N 1
ATOM 688 C CA . MET A 1 86 ? 8.777 3.585 -10.244 1.00 91.19 86 MET A CA 1
ATOM 689 C C . MET A 1 86 ? 8.391 4.106 -11.629 1.00 91.19 86 MET A C 1
ATOM 691 O O . MET A 1 86 ? 9.040 3.762 -12.613 1.00 91.19 86 MET A O 1
ATOM 695 N N . VAL A 1 87 ? 7.333 4.913 -11.734 1.00 92.19 87 VAL A N 1
ATOM 696 C CA . VAL A 1 87 ? 6.957 5.584 -12.988 1.00 92.19 87 VAL A CA 1
ATOM 697 C C . VAL A 1 87 ? 8.007 6.616 -13.377 1.00 92.19 87 VAL A C 1
ATOM 699 O O . VAL A 1 87 ? 8.326 6.729 -14.554 1.00 92.19 87 VAL A O 1
ATOM 702 N N . TRP A 1 88 ? 8.563 7.348 -12.410 1.00 92.50 88 TRP A N 1
ATOM 703 C CA . TRP A 1 88 ? 9.659 8.278 -12.665 1.00 92.50 88 TRP A CA 1
ATOM 704 C C . TRP A 1 88 ? 10.911 7.548 -13.172 1.00 92.50 88 TRP A C 1
ATOM 706 O O . TRP A 1 88 ? 11.416 7.901 -14.230 1.00 92.50 88 TRP A O 1
ATOM 716 N N . ILE A 1 89 ? 11.318 6.457 -12.514 1.00 88.69 89 ILE A N 1
ATOM 717 C CA . ILE A 1 89 ? 12.446 5.618 -12.951 1.00 88.69 89 ILE A CA 1
ATOM 718 C C . ILE A 1 89 ? 12.227 5.069 -14.374 1.00 88.69 89 ILE A C 1
ATOM 720 O O . ILE A 1 89 ? 13.137 5.106 -15.191 1.00 88.69 89 ILE A O 1
ATOM 724 N N . ASP A 1 90 ? 11.021 4.601 -14.708 1.00 88.19 90 ASP A N 1
ATOM 725 C CA . ASP A 1 90 ? 10.690 4.083 -16.051 1.00 88.19 90 ASP A CA 1
ATOM 726 C C . ASP A 1 90 ? 10.746 5.148 -17.163 1.00 88.19 90 ASP A C 1
ATOM 728 O O . ASP A 1 90 ? 10.824 4.797 -18.341 1.00 88.19 90 ASP A O 1
ATOM 732 N N . ARG A 1 91 ? 10.684 6.445 -16.820 1.00 83.19 91 ARG A N 1
ATOM 733 C CA . ARG A 1 91 ? 10.882 7.536 -17.792 1.00 83.19 91 ARG A CA 1
ATOM 734 C C . ARG A 1 91 ? 12.351 7.736 -18.143 1.00 83.19 91 ARG A C 1
ATOM 736 O O . ARG A 1 91 ? 12.625 8.174 -19.256 1.00 83.19 91 ARG A O 1
ATOM 743 N N . ASP A 1 92 ? 13.244 7.415 -17.213 1.00 78.25 92 ASP A N 1
ATOM 744 C CA . ASP A 1 92 ? 14.686 7.614 -17.353 1.00 78.25 92 ASP A CA 1
ATOM 745 C C . ASP A 1 92 ? 15.419 6.347 -17.861 1.00 78.25 92 ASP A C 1
ATOM 747 O O . ASP A 1 92 ? 16.605 6.428 -18.187 1.00 78.25 92 ASP A O 1
ATOM 751 N N . ILE A 1 93 ? 14.723 5.196 -17.965 1.00 71.88 93 ILE A N 1
ATOM 752 C CA . ILE A 1 93 ? 15.195 3.911 -18.545 1.00 71.88 93 ILE A CA 1
ATOM 753 C C . ILE A 1 93 ? 14.645 3.679 -19.960 1.00 71.88 93 ILE A C 1
ATOM 755 O O . ILE A 1 93 ? 15.471 3.457 -20.870 1.00 71.88 93 ILE A O 1
#

Radius of gyration: 20.18 Å; Cα contacts (8 Å, |Δi|>4): 67; chains: 1; bounding box: 41×17×67 Å